Protein AF-A0A554IDA9-F1 (afdb_monomer_lite)

Sequence (55 aa):
MQLLTLELEQRFKKIGSQENNADPLVIAKYFWPYGGGYWYATEYDPETKIFFGYV

pLDDT: mean 94.4, std 3.93, range [73.5, 97.75]

Radius of gyration: 11.48 Å; chains: 1; bounding box: 27×23×30 Å

Structure (mmCIF, N/CA/C/O backbone):
data_AF-A0A554IDA9-F1
#
_entry.id   AF-A0A554IDA9-F1
#
loop_
_atom_site.group_PDB
_atom_site.id
_atom_site.type_symbol
_atom_site.label_atom_id
_atom_site.label_alt_id
_atom_site.label_comp_id
_atom_site.label_asym_id
_atom_site.label_entity_id
_atom_site.label_seq_id
_atom_site.pdbx_PDB_ins_code
_atom_site.Cartn_x
_atom_site.Cartn_y
_atom_site.Cartn_z
_atom_site.occupancy
_atom_site.B_iso_or_equiv
_atom_site.auth_seq_id
_atom_site.auth_comp_id
_atom_site.auth_asym_id
_atom_site.auth_atom_id
_atom_site.pdbx_PDB_model_num
ATOM 1 N N . MET A 1 1 ? -15.773 9.689 -6.294 1.00 73.50 1 MET A N 1
ATOM 2 C CA . MET A 1 1 ? -15.024 8.454 -6.610 1.00 73.50 1 MET A CA 1
ATOM 3 C C . MET A 1 1 ? -14.091 8.174 -5.447 1.00 73.50 1 MET A C 1
ATOM 5 O O . MET A 1 1 ? -13.406 9.097 -5.030 1.00 73.50 1 MET A O 1
ATOM 9 N N . GLN A 1 2 ? -14.112 6.963 -4.894 1.00 88.06 2 GLN A N 1
ATOM 10 C CA . GLN A 1 2 ? -13.274 6.571 -3.758 1.00 88.06 2 GLN A CA 1
ATOM 11 C C . GLN A 1 2 ? -12.250 5.540 -4.246 1.00 88.06 2 GLN A C 1
ATOM 13 O O . GLN A 1 2 ? -12.643 4.484 -4.730 1.00 88.06 2 GLN A O 1
ATOM 18 N N . LEU A 1 3 ? -10.957 5.878 -4.175 1.00 91.50 3 LEU A N 1
ATOM 19 C CA . LEU A 1 3 ? -9.865 5.033 -4.684 1.00 91.50 3 LEU A CA 1
ATOM 20 C C . LEU A 1 3 ? -9.485 3.907 -3.712 1.00 91.50 3 LEU A C 1
ATOM 22 O O . LEU A 1 3 ? -9.151 2.812 -4.151 1.00 91.50 3 LEU A O 1
ATOM 26 N N . LEU A 1 4 ? -9.592 4.164 -2.406 1.00 95.38 4 LEU A N 1
ATOM 27 C CA . LEU A 1 4 ? -9.423 3.170 -1.347 1.00 95.38 4 LEU A CA 1
ATOM 28 C C . LEU A 1 4 ? -10.800 2.755 -0.822 1.00 95.38 4 LEU A C 1
ATOM 30 O O . LEU A 1 4 ? -11.410 3.478 -0.033 1.00 95.38 4 LEU A O 1
ATOM 34 N N . THR A 1 5 ? -11.316 1.622 -1.293 1.00 96.38 5 THR A N 1
ATOM 35 C CA . THR A 1 5 ? -12.572 1.041 -0.796 1.00 96.38 5 THR A CA 1
ATOM 36 C C . THR A 1 5 ? -12.353 0.323 0.537 1.00 96.38 5 THR A C 1
ATOM 38 O O . THR A 1 5 ? -11.227 -0.051 0.862 1.00 96.38 5 THR A O 1
ATOM 41 N N . LEU A 1 6 ? -13.432 0.063 1.284 1.00 96.00 6 LEU A N 1
ATOM 42 C CA . LEU A 1 6 ? -13.367 -0.742 2.514 1.00 96.00 6 LEU A CA 1
ATOM 43 C C . LEU A 1 6 ? -12.804 -2.149 2.257 1.00 96.00 6 LEU A C 1
ATOM 45 O O . LEU A 1 6 ? -12.071 -2.681 3.084 1.00 96.00 6 LEU A O 1
ATOM 49 N N . GLU A 1 7 ? -13.115 -2.743 1.103 1.00 96.50 7 GLU A N 1
ATOM 50 C CA . GLU A 1 7 ? -12.570 -4.044 0.699 1.00 96.50 7 GLU A CA 1
ATOM 51 C C . GLU A 1 7 ? -11.051 -3.979 0.493 1.00 96.50 7 GLU A C 1
ATOM 53 O O . GLU A 1 7 ? -10.320 -4.838 0.989 1.00 96.50 7 GLU A O 1
ATOM 58 N N . LEU A 1 8 ? -10.562 -2.941 -0.197 1.00 96.62 8 LEU A N 1
ATOM 59 C CA . LEU A 1 8 ? -9.128 -2.740 -0.394 1.00 96.62 8 LEU A CA 1
ATOM 60 C C . LEU A 1 8 ? -8.422 -2.477 0.933 1.00 96.62 8 LEU A C 1
ATOM 62 O O . LEU A 1 8 ? -7.404 -3.104 1.201 1.00 96.62 8 LEU A O 1
ATOM 66 N N . GLU A 1 9 ? -8.972 -1.614 1.785 1.00 96.50 9 GLU A N 1
ATOM 67 C CA . GLU A 1 9 ? -8.414 -1.323 3.108 1.00 96.50 9 GLU A CA 1
ATOM 68 C C . GLU A 1 9 ? -8.308 -2.589 3.971 1.00 96.50 9 GLU A C 1
ATOM 70 O O . GLU A 1 9 ? -7.260 -2.862 4.558 1.00 96.50 9 GLU A O 1
ATOM 75 N N . GLN A 1 10 ? -9.352 -3.425 3.985 1.00 97.44 10 GLN A N 1
ATOM 76 C CA . GLN A 1 10 ? -9.317 -4.722 4.663 1.00 97.44 10 GLN A CA 1
ATOM 77 C C . GLN A 1 10 ? -8.264 -5.658 4.063 1.00 97.44 10 GLN A C 1
ATOM 79 O O . GLN A 1 10 ? -7.600 -6.387 4.803 1.00 97.44 10 GLN A O 1
ATOM 84 N N . ARG A 1 11 ? -8.080 -5.635 2.738 1.00 97.69 11 ARG A N 1
ATOM 85 C CA . ARG A 1 11 ? -7.058 -6.439 2.062 1.00 97.69 11 ARG A CA 1
ATOM 86 C C . ARG A 1 11 ? -5.644 -5.974 2.403 1.00 97.69 11 ARG A C 1
ATOM 88 O O . ARG A 1 11 ? -4.827 -6.822 2.747 1.00 97.69 11 ARG A O 1
ATOM 95 N N . PHE A 1 12 ? -5.374 -4.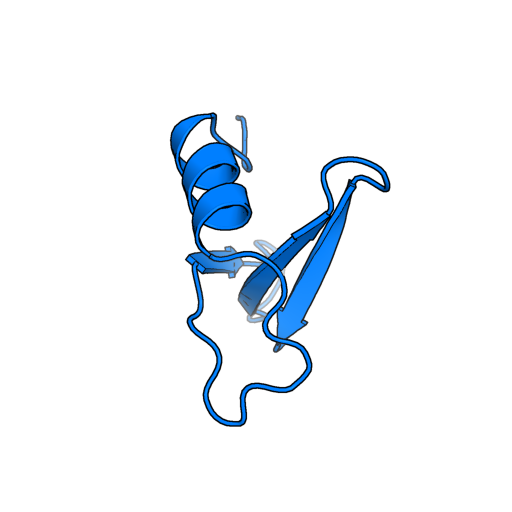669 2.391 1.00 97.38 12 PHE A N 1
ATOM 96 C CA . PHE A 1 12 ? -4.100 -4.101 2.844 1.00 97.38 12 PHE A CA 1
ATOM 97 C C . PHE A 1 12 ? -3.816 -4.472 4.299 1.00 97.38 12 PHE A C 1
ATOM 99 O O . PHE A 1 12 ? -2.749 -5.000 4.594 1.00 97.38 12 PHE A O 1
ATOM 106 N N . LYS A 1 13 ? -4.802 -4.316 5.191 1.00 96.44 13 LYS A N 1
ATOM 107 C CA . LYS A 1 13 ? -4.671 -4.698 6.604 1.00 96.44 13 LYS A CA 1
ATOM 108 C C . LYS A 1 13 ? -4.391 -6.192 6.794 1.00 96.44 13 LYS A C 1
ATOM 110 O O . LYS A 1 13 ? -3.647 -6.560 7.696 1.00 96.44 13 LYS A O 1
ATOM 115 N N . LYS A 1 14 ? -5.000 -7.056 5.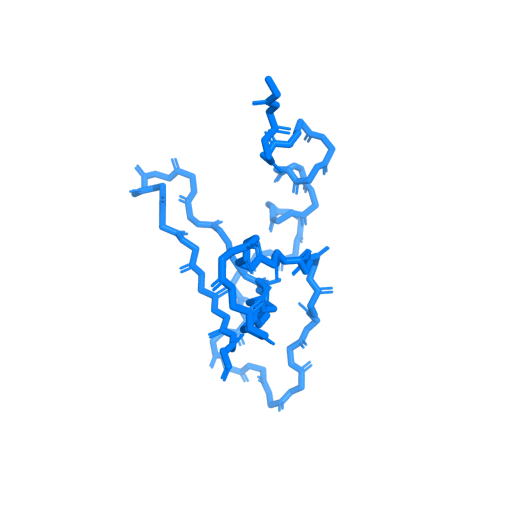975 1.00 97.00 14 LYS A N 1
ATOM 116 C CA . LYS A 1 14 ? -4.806 -8.512 6.041 1.00 97.00 14 LYS A CA 1
ATOM 117 C C . LYS A 1 14 ? -3.404 -8.936 5.598 1.00 97.00 14 LYS A C 1
ATOM 119 O O . LYS A 1 14 ? -2.874 -9.886 6.163 1.00 97.00 14 LYS A O 1
ATOM 124 N N . ILE A 1 15 ? -2.855 -8.292 4.569 1.00 96.38 15 ILE A N 1
ATOM 125 C CA . ILE A 1 15 ? -1.520 -8.612 4.048 1.00 96.38 15 ILE A CA 1
ATOM 126 C C . ILE A 1 15 ? -0.428 -7.991 4.927 1.00 96.38 15 ILE A C 1
ATOM 128 O O . ILE A 1 15 ? 0.544 -8.670 5.240 1.00 96.38 15 ILE A O 1
ATOM 132 N N . GLY A 1 16 ? -0.624 -6.753 5.389 1.00 95.31 16 GLY A N 1
ATOM 133 C CA . GLY A 1 16 ? 0.330 -6.046 6.241 1.00 95.31 16 GLY A CA 1
ATOM 134 C C . GLY A 1 16 ? 1.579 -5.570 5.493 1.00 95.31 16 GLY A C 1
ATOM 135 O O . GLY A 1 16 ? 1.559 -5.429 4.270 1.00 95.31 16 GLY A O 1
ATOM 136 N N . SER A 1 17 ? 2.646 -5.304 6.255 1.00 95.31 17 SER A N 1
ATOM 137 C CA . SER A 1 17 ? 3.951 -4.897 5.715 1.00 95.31 17 SER A CA 1
ATOM 138 C C . SER A 1 17 ? 4.597 -6.036 4.926 1.00 95.31 17 SER A C 1
ATOM 140 O O . SER A 1 17 ? 4.571 -7.197 5.342 1.00 95.31 17 SER A O 1
ATOM 142 N N . GLN A 1 18 ? 5.191 -5.687 3.791 1.00 95.50 18 GLN A N 1
ATOM 143 C CA . GLN A 1 18 ? 5.911 -6.573 2.886 1.00 95.50 18 GLN A CA 1
ATOM 144 C C . GLN A 1 18 ? 7.354 -6.084 2.666 1.00 95.50 18 GLN A C 1
ATOM 146 O O . GLN A 1 18 ? 8.018 -6.561 1.750 1.00 95.50 18 GLN A O 1
ATOM 151 N N . GLU A 1 19 ? 7.871 -5.194 3.524 1.00 93.75 19 GLU A N 1
ATOM 152 C CA . GLU A 1 19 ? 9.178 -4.531 3.365 1.00 93.75 19 GLU A CA 1
ATOM 153 C C . GLU A 1 19 ? 10.363 -5.508 3.218 1.00 93.75 19 GLU A C 1
ATOM 155 O O . GLU A 1 19 ? 11.335 -5.224 2.524 1.00 93.75 19 GLU A O 1
ATOM 160 N N . ASN A 1 20 ? 10.265 -6.681 3.854 1.00 95.06 20 ASN A N 1
ATOM 161 C CA . ASN A 1 20 ? 11.281 -7.737 3.834 1.00 95.06 20 ASN A CA 1
ATOM 162 C C . ASN A 1 20 ? 10.921 -8.897 2.884 1.00 95.06 20 ASN A C 1
ATOM 164 O O . ASN A 1 20 ? 11.589 -9.933 2.892 1.00 95.06 20 ASN A O 1
ATOM 168 N N . ASN A 1 21 ? 9.854 -8.763 2.091 1.00 95.06 21 ASN A N 1
ATOM 169 C CA . ASN A 1 21 ? 9.461 -9.754 1.098 1.00 95.06 21 ASN A CA 1
ATOM 170 C C . ASN A 1 21 ? 10.139 -9.444 -0.245 1.00 95.06 21 ASN A C 1
ATOM 172 O O . ASN A 1 21 ? 9.916 -8.394 -0.839 1.00 95.06 21 ASN A O 1
ATOM 176 N N . ALA A 1 22 ? 10.946 -10.386 -0.737 1.00 95.31 22 ALA A N 1
ATOM 177 C CA . ALA A 1 22 ? 11.621 -10.263 -2.028 1.00 95.31 22 ALA A CA 1
ATOM 178 C C . ALA A 1 22 ? 10.653 -10.281 -3.230 1.00 95.31 22 ALA A C 1
ATOM 180 O O . ALA A 1 22 ? 11.025 -9.824 -4.308 1.00 95.31 22 ALA A O 1
ATOM 181 N N . ASP A 1 23 ? 9.434 -10.799 -3.048 1.00 95.69 23 ASP A N 1
ATOM 182 C CA . ASP A 1 23 ? 8.375 -10.850 -4.061 1.00 95.69 23 ASP A CA 1
ATOM 183 C C . ASP A 1 23 ? 7.034 -10.382 -3.456 1.00 95.69 23 ASP A C 1
ATOM 185 O O . ASP A 1 23 ? 6.197 -11.198 -3.044 1.00 95.69 23 ASP A O 1
ATOM 189 N N . PRO A 1 24 ? 6.841 -9.059 -3.285 1.00 96.62 24 PRO A N 1
ATOM 190 C CA . PRO A 1 24 ? 5.662 -8.519 -2.625 1.00 96.62 24 PRO A CA 1
ATOM 191 C C . PRO A 1 24 ? 4.420 -8.609 -3.514 1.00 96.62 24 PRO A C 1
ATOM 193 O O . PRO A 1 24 ? 4.423 -8.302 -4.707 1.00 96.62 24 PRO A O 1
ATOM 196 N N . LEU A 1 25 ? 3.297 -8.956 -2.893 1.00 97.44 25 LEU A N 1
ATOM 197 C CA . LEU A 1 25 ? 1.999 -8.978 -3.541 1.00 97.44 25 LEU A CA 1
ATOM 198 C C . LEU A 1 25 ? 1.530 -7.550 -3.833 1.00 97.44 25 LEU A C 1
ATOM 200 O O . LEU A 1 25 ? 1.297 -6.758 -2.918 1.00 97.44 25 LEU A O 1
ATOM 204 N N . VAL A 1 26 ? 1.284 -7.254 -5.107 1.00 97.56 26 VAL A N 1
ATOM 205 C CA . VAL A 1 26 ? 0.579 -6.035 -5.516 1.00 97.56 26 VAL A CA 1
ATOM 206 C C . VAL A 1 26 ? -0.913 -6.188 -5.225 1.00 97.56 26 VAL A C 1
ATOM 208 O O . VAL A 1 26 ? -1.574 -7.097 -5.729 1.00 97.56 26 VAL A O 1
ATOM 211 N N . ILE A 1 27 ? -1.458 -5.279 -4.418 1.00 97.62 27 ILE A N 1
ATOM 212 C CA . ILE A 1 27 ? -2.858 -5.303 -3.977 1.00 97.62 27 ILE A CA 1
ATOM 213 C C . ILE A 1 27 ? -3.730 -4.418 -4.868 1.00 97.62 27 ILE A C 1
ATOM 215 O O . ILE A 1 27 ? -4.866 -4.785 -5.169 1.00 97.62 27 ILE A O 1
ATOM 219 N N . ALA A 1 28 ? -3.205 -3.277 -5.319 1.00 97.00 28 ALA A N 1
ATOM 220 C CA . ALA A 1 28 ? -3.910 -2.363 -6.213 1.00 97.00 28 ALA A CA 1
ATOM 221 C C . ALA A 1 28 ? -2.971 -1.777 -7.273 1.00 97.00 28 ALA A C 1
ATOM 223 O O . ALA A 1 28 ? -1.787 -1.561 -7.026 1.00 97.00 28 ALA A O 1
ATOM 224 N N . LYS A 1 29 ? -3.521 -1.484 -8.455 1.00 96.00 29 LYS A N 1
ATOM 225 C CA . LYS A 1 29 ? -2.832 -0.771 -9.534 1.00 96.00 29 LYS A CA 1
ATOM 226 C C . LYS A 1 29 ? -3.554 0.544 -9.798 1.00 96.00 29 LYS A C 1
ATOM 228 O O . LYS A 1 29 ? -4.677 0.543 -10.300 1.00 96.00 29 LYS A O 1
ATOM 233 N N . TYR A 1 30 ? -2.900 1.654 -9.491 1.00 94.38 30 TYR A N 1
ATOM 234 C CA . TYR A 1 30 ? -3.362 2.990 -9.842 1.00 94.38 30 TYR A CA 1
ATOM 235 C C . TYR A 1 30 ? -2.725 3.435 -11.160 1.00 94.38 30 TYR A C 1
ATOM 237 O O . TYR A 1 30 ? -1.674 2.935 -11.564 1.00 94.38 30 TYR A O 1
ATOM 245 N N . PHE A 1 31 ? -3.377 4.361 -11.854 1.00 93.00 31 PHE A N 1
ATOM 246 C CA . PHE A 1 31 ? -2.876 4.922 -13.104 1.00 93.00 31 PHE A CA 1
ATOM 247 C C . PHE A 1 31 ? -2.967 6.442 -13.064 1.00 93.00 31 PHE A C 1
ATOM 249 O O . PHE A 1 31 ? -3.880 7.007 -12.457 1.00 93.00 31 PHE A O 1
ATOM 256 N N . TRP A 1 32 ? -2.015 7.103 -13.718 1.00 90.38 32 TRP A N 1
ATOM 257 C CA . TRP A 1 32 ? -2.038 8.549 -13.873 1.00 90.38 32 TRP A CA 1
ATOM 258 C C . TRP A 1 32 ? -2.786 8.921 -15.161 1.00 90.38 32 TRP A C 1
ATOM 260 O O . TRP A 1 32 ? -2.287 8.636 -16.243 1.00 90.38 32 TRP A O 1
ATOM 270 N N . PRO A 1 33 ? -3.963 9.570 -15.097 1.00 88.56 33 PRO A N 1
ATOM 271 C CA . PRO A 1 33 ? -4.783 9.819 -16.289 1.00 88.56 33 PRO A CA 1
ATOM 272 C C . PRO A 1 33 ? -4.161 10.793 -17.300 1.00 88.56 33 PRO A C 1
ATOM 274 O O . PRO A 1 33 ? -4.592 10.824 -18.448 1.00 88.56 33 PRO A O 1
ATOM 277 N N . TYR A 1 34 ? -3.167 11.587 -16.892 1.00 90.31 34 TYR A N 1
ATOM 278 C CA . TYR A 1 34 ? -2.496 12.566 -17.755 1.00 90.31 34 TYR A CA 1
ATOM 279 C C . TYR A 1 34 ? -1.154 12.060 -18.315 1.00 90.31 34 TYR A C 1
ATOM 281 O O . TYR A 1 34 ? -0.428 12.826 -18.944 1.00 90.31 34 TYR A O 1
ATOM 289 N N . GLY A 1 35 ? -0.819 10.781 -18.108 1.00 86.69 35 GLY A N 1
ATOM 290 C CA . GLY A 1 35 ? 0.409 10.167 -18.610 1.00 86.69 35 GLY A CA 1
ATOM 291 C C . GLY A 1 35 ? 0.314 8.642 -18.707 1.00 86.69 35 GLY A C 1
ATOM 292 O O . GLY A 1 35 ? -0.758 8.061 -18.599 1.00 86.69 35 GLY A O 1
ATOM 293 N N . GLY A 1 36 ? 1.451 7.982 -18.937 1.00 88.19 36 GLY A N 1
ATOM 294 C CA . GLY A 1 36 ? 1.532 6.515 -19.044 1.00 88.19 36 GLY A CA 1
ATOM 295 C C . GLY A 1 36 ? 1.940 5.798 -17.753 1.00 88.19 36 GLY A C 1
ATOM 296 O O . GLY A 1 36 ? 2.185 4.596 -17.783 1.00 88.19 36 GLY A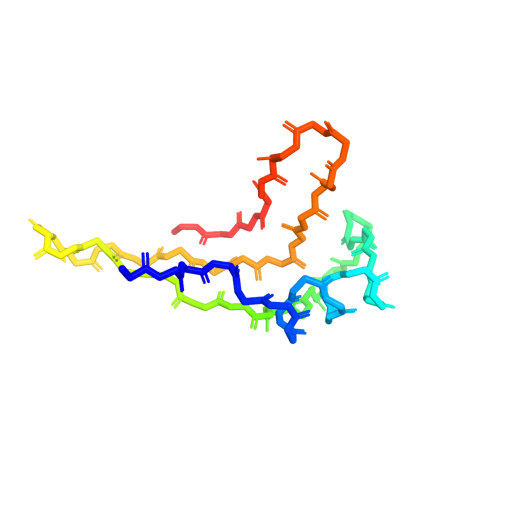 O 1
ATOM 297 N N . GLY A 1 37 ? 2.075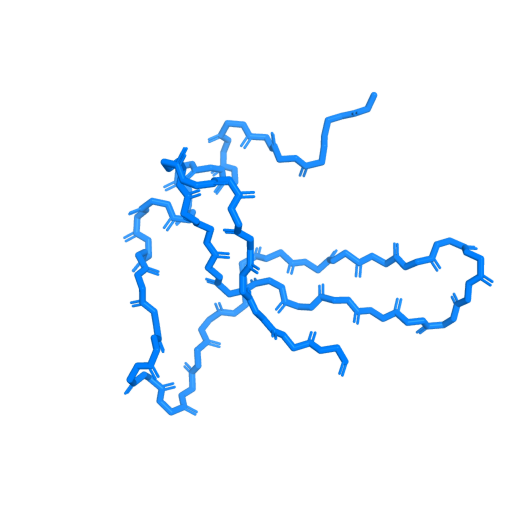 6.534 -16.646 1.00 92.06 37 GLY A N 1
ATOM 298 C CA . GLY A 1 37 ? 2.576 6.007 -15.379 1.00 92.06 37 GLY A CA 1
ATOM 299 C C . GLY A 1 37 ? 1.548 5.135 -14.662 1.00 92.06 37 GLY A C 1
ATOM 300 O O . GLY A 1 37 ? 0.364 5.479 -14.583 1.00 92.06 37 GLY A O 1
ATOM 301 N N . TYR A 1 38 ? 2.027 4.032 -14.095 1.00 95.25 38 TYR A N 1
ATOM 302 C CA . TYR A 1 38 ? 1.257 3.162 -13.218 1.00 95.25 38 TYR A CA 1
ATOM 303 C C . TYR A 1 38 ? 1.904 3.138 -11.845 1.00 95.25 38 TYR A C 1
ATOM 305 O O . TYR A 1 38 ? 3.112 3.266 -11.733 1.00 95.25 38 TYR A O 1
ATOM 313 N N . TRP A 1 39 ? 1.099 2.950 -10.809 1.00 95.25 39 TRP A N 1
ATOM 314 C CA . TRP A 1 39 ? 1.601 2.729 -9.463 1.00 95.25 39 TRP A CA 1
ATOM 315 C C . TRP A 1 39 ? 1.021 1.434 -8.912 1.00 95.25 39 TRP A C 1
ATOM 317 O O . TRP A 1 39 ? -0.197 1.269 -8.829 1.00 95.25 39 TRP A O 1
ATOM 327 N N . TYR A 1 40 ? 1.902 0.504 -8.569 1.00 96.62 40 TYR A N 1
ATOM 328 C CA . TYR A 1 40 ? 1.584 -0.818 -8.052 1.00 96.62 40 TYR A CA 1
ATOM 329 C C . TYR A 1 40 ? 1.703 -0.795 -6.529 1.00 96.62 40 TYR A C 1
ATOM 331 O O . TYR A 1 40 ? 2.797 -0.942 -5.990 1.00 96.62 40 TYR A O 1
ATOM 339 N N . ALA A 1 41 ? 0.583 -0.579 -5.841 1.00 97.19 41 ALA A N 1
ATOM 340 C CA . ALA A 1 41 ? 0.534 -0.481 -4.389 1.00 97.19 41 ALA A CA 1
ATOM 341 C C . ALA A 1 41 ? 0.612 -1.870 -3.742 1.00 97.19 41 ALA A C 1
ATOM 343 O O . ALA A 1 41 ? -0.230 -2.738 -4.000 1.00 97.19 41 ALA A O 1
ATOM 344 N N . THR A 1 42 ? 1.607 -2.056 -2.879 1.00 97.75 42 THR A N 1
ATOM 345 C CA . THR A 1 42 ? 1.846 -3.288 -2.115 1.00 97.75 42 THR A CA 1
ATOM 346 C C . THR A 1 42 ? 1.386 -3.156 -0.669 1.00 97.75 42 THR A C 1
ATOM 348 O O . THR A 1 42 ? 0.966 -4.145 -0.075 1.00 97.75 42 THR A O 1
ATOM 351 N N . GLU A 1 43 ? 1.419 -1.946 -0.106 1.00 96.81 43 GLU A N 1
ATOM 352 C CA . GLU A 1 43 ? 1.137 -1.700 1.311 1.00 96.81 43 GLU A CA 1
ATOM 353 C C . GLU A 1 43 ? 0.409 -0.370 1.521 1.00 96.81 43 GLU A C 1
ATOM 355 O O . GLU A 1 43 ? 0.521 0.559 0.715 1.00 96.81 43 GLU A O 1
ATOM 360 N N . TYR A 1 44 ? -0.320 -0.288 2.632 1.00 97.00 44 TYR A N 1
ATOM 361 C CA . TYR A 1 44 ? -0.984 0.920 3.103 1.00 97.00 44 TYR A CA 1
ATOM 362 C C . TYR A 1 44 ? -0.952 0.954 4.630 1.00 97.00 44 TYR A C 1
ATOM 364 O O . TYR A 1 44 ? -1.446 0.029 5.277 1.00 97.00 44 TYR A O 1
ATOM 372 N N . ASP A 1 45 ? -0.399 2.026 5.190 1.00 95.25 45 ASP A N 1
ATOM 373 C CA . ASP A 1 45 ? -0.430 2.299 6.622 1.00 95.25 45 ASP A CA 1
ATOM 374 C C . ASP A 1 45 ? -1.666 3.158 6.955 1.00 95.25 45 ASP A C 1
ATOM 376 O O . ASP A 1 45 ? -1.731 4.320 6.541 1.00 95.25 45 ASP A O 1
ATOM 380 N N . PRO A 1 46 ? -2.661 2.630 7.696 1.00 92.00 46 PRO A N 1
ATOM 381 C CA . PRO A 1 46 ? -3.868 3.375 8.042 1.00 92.00 46 PRO A CA 1
ATOM 382 C C . PRO A 1 46 ? -3.635 4.492 9.072 1.00 92.00 46 PRO A C 1
ATOM 384 O O . PRO A 1 46 ? -4.464 5.402 9.149 1.00 92.00 46 PRO A O 1
ATOM 387 N N . GLU A 1 47 ? -2.548 4.452 9.851 1.00 93.69 47 GLU A N 1
ATOM 388 C CA . GLU A 1 47 ? -2.232 5.485 10.845 1.00 93.69 47 GLU A CA 1
ATOM 389 C C . GLU A 1 47 ? -1.670 6.735 10.165 1.00 93.69 47 GLU A C 1
ATOM 391 O O . GLU A 1 47 ? -2.175 7.842 10.369 1.00 93.69 47 GLU A O 1
ATOM 396 N N . THR A 1 48 ? -0.668 6.557 9.300 1.00 96.00 48 THR A N 1
ATOM 397 C CA . THR A 1 48 ? -0.033 7.665 8.566 1.00 96.00 48 THR A CA 1
ATOM 398 C C . THR A 1 48 ? -0.720 7.994 7.239 1.00 96.00 48 THR A C 1
ATOM 400 O O . THR A 1 48 ? -0.501 9.072 6.684 1.00 96.00 48 THR A O 1
ATOM 403 N N . LYS A 1 49 ? -1.593 7.105 6.744 1.00 94.00 49 LYS A N 1
ATOM 404 C CA . LYS A 1 49 ? -2.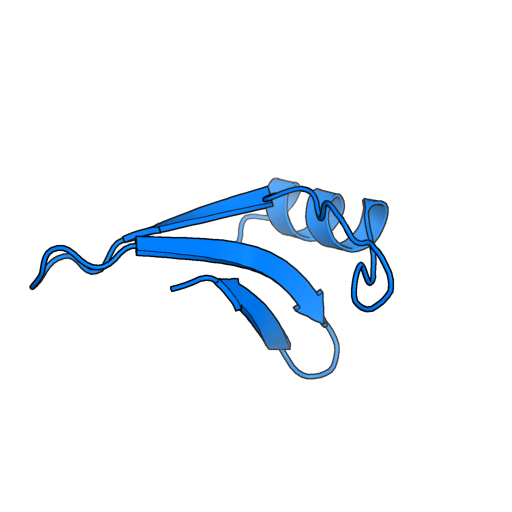272 7.172 5.435 1.00 94.00 49 LYS A CA 1
ATOM 405 C C . LYS A 1 49 ? -1.307 7.169 4.248 1.00 94.00 49 LYS A C 1
ATOM 407 O O . LYS A 1 49 ? -1.580 7.789 3.217 1.00 94.00 49 LYS A O 1
ATOM 412 N N . ILE A 1 50 ? -0.184 6.472 4.390 1.00 95.31 50 ILE A N 1
ATOM 413 C CA . ILE A 1 50 ? 0.858 6.363 3.367 1.00 95.31 50 ILE A CA 1
ATOM 414 C C . ILE A 1 50 ? 0.724 5.023 2.641 1.00 95.31 50 ILE A C 1
ATOM 416 O O . ILE A 1 50 ? 0.505 3.984 3.260 1.00 95.31 50 ILE A O 1
ATOM 420 N N . PHE A 1 51 ? 0.863 5.055 1.316 1.00 95.56 51 PHE A N 1
ATOM 421 C CA . PHE A 1 51 ? 0.980 3.859 0.485 1.00 95.56 51 PHE A CA 1
ATOM 422 C C . PHE A 1 51 ? 2.437 3.628 0.094 1.00 95.56 51 PHE A C 1
ATOM 424 O O . PHE A 1 51 ? 3.167 4.580 -0.186 1.00 95.56 51 PHE A O 1
ATOM 431 N N . PHE A 1 52 ? 2.809 2.358 -0.027 1.00 96.06 52 PHE A N 1
ATOM 432 C CA . PHE A 1 52 ? 4.102 1.925 -0.550 1.00 96.06 52 PHE A CA 1
ATOM 433 C C . PHE A 1 52 ? 3.898 1.037 -1.778 1.00 96.06 52 PHE A C 1
ATOM 435 O O . PHE A 1 52 ? 2.838 0.425 -1.957 1.00 96.06 52 PHE A O 1
ATOM 442 N N . GLY A 1 53 ? 4.891 1.008 -2.664 1.00 95.31 53 GLY A N 1
ATOM 443 C CA . GLY A 1 53 ? 4.802 0.259 -3.910 1.00 95.31 53 GLY A CA 1
ATOM 444 C C . GLY A 1 53 ? 5.811 0.702 -4.963 1.00 95.31 53 GLY A C 1
ATOM 445 O O . GLY A 1 53 ? 6.757 1.428 -4.666 1.00 95.31 53 GLY A O 1
ATOM 446 N N . TYR A 1 54 ? 5.561 0.295 -6.207 1.00 93.62 54 TYR A N 1
ATOM 447 C CA . TYR A 1 54 ? 6.461 0.499 -7.350 1.00 93.62 54 TYR A CA 1
ATOM 448 C C . TYR A 1 54 ? 5.825 1.376 -8.429 1.00 93.62 54 TYR A C 1
ATOM 450 O O . TYR A 1 54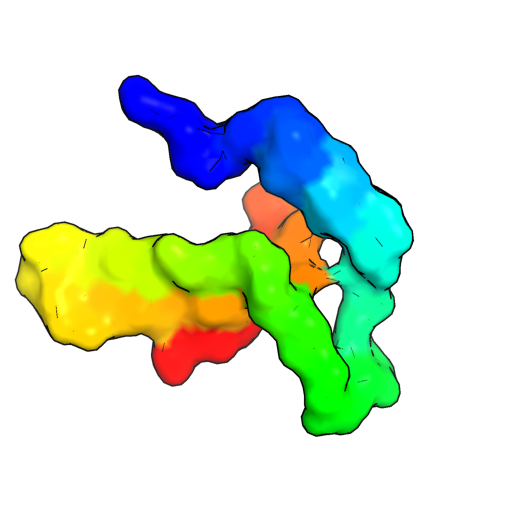 ? 4.635 1.218 -8.711 1.00 93.62 54 TYR A O 1
ATOM 458 N N . VAL A 1 55 ? 6.611 2.264 -9.046 1.00 89.88 55 VAL A N 1
ATOM 459 C CA . VAL A 1 55 ? 6.205 3.155 -10.153 1.00 89.88 55 VAL A CA 1
ATOM 460 C C . VAL A 1 55 ? 6.953 2.785 -11.426 1.00 89.88 55 VAL A C 1
ATOM 462 O O . VAL A 1 55 ? 8.179 2.565 -11.317 1.00 89.88 55 VAL A O 1
#

Secondary structure (DSSP, 8-state):
--SS-HHHHHHHHHH---TT-SSPPP-EEEE-TTSS-EEEEEEEETTTTEEEEE-

Foldseek 3Di:
DDPCDPVLVVVQVVQDDCPVPPDADQSDWDADPVDGDIWRWRHADPVVRDTDTDD